Protein AF-A0A1I6M7F0-F1 (afdb_monomer_lite)

Sequence (136 aa):
MKPDFPHDPATLPETFGERASDRVAAIGGSWGFILAFTLVLFGWMLLNSDVLSHWGLEFDPYPYVFLNLMLSTLAAIQAPIIMMSQNRQAEKDRLAAQNDYDVNLRAEIEIKALHEKIDALAAAQAALIAQLERSR

pLDDT: mean 82.95, std 13.08, range [51.5, 97.69]

Foldseek 3Di:
DDDDDPDDPPVDPDDPLLVVLVVCVVLVPDPVNVVVVVVVVVVVQCCQDPVCVVVVNRPQDPVRPPVVVVVVVVVVVNVVSVVSNVVVVVVVVVVVVVVVVVVVVVVVVVVVVVVVVVVVVVVVVVVVVVVVVVVD

InterPro domains:
  IPR010406 Protein of unknown function DUF1003 [PF06210] (28-128)
  IPR010406 Protein of unknown function DUF1003 [PTHR41386] (12-123)

Organism: NCBI:txid1166337

Secondary structure (DSSP, 8-state):
----PPP-TT-----HHHHHHHHHHHHHT-HHH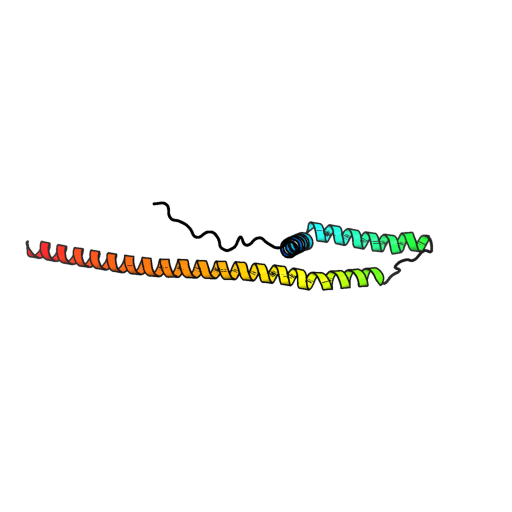HHHHHHHHHHHHHIIIIIHHHTT--SS-TTTHHHHHHHHHHHHHHHHHHHHHHHHHHHHHHHHHHHHHHHHHHHHHHHHHHHHHHHHHHHHHHHHHHHHHHT-

Radius of gyration: 33.12 Å; chains: 1; bounding box: 82×37×88 Å

Structure (mmCIF, N/CA/C/O backbone):
data_AF-A0A1I6M7F0-F1
#
_entry.id   AF-A0A1I6M7F0-F1
#
loop_
_atom_site.group_PDB
_atom_site.id
_atom_site.type_symbol
_atom_site.label_atom_id
_atom_site.label_alt_id
_atom_site.label_comp_id
_atom_site.label_asym_id
_atom_site.label_entity_id
_atom_site.label_seq_id
_atom_site.pdbx_PDB_ins_code
_atom_site.Cartn_x
_atom_site.Cartn_y
_atom_site.Cartn_z
_atom_site.occupancy
_atom_site.B_iso_or_equiv
_atom_site.auth_seq_id
_atom_site.auth_comp_id
_atom_site.auth_asym_id
_atom_site.auth_atom_id
_atom_site.pdbx_PDB_model_num
ATOM 1 N N . MET A 1 1 ? -31.848 14.217 15.388 1.00 51.50 1 MET A N 1
ATOM 2 C CA . MET A 1 1 ? -30.438 14.540 15.680 1.00 51.50 1 MET A CA 1
ATOM 3 C C . MET A 1 1 ? -29.602 13.522 14.925 1.00 51.50 1 MET A C 1
ATOM 5 O O . MET A 1 1 ? -29.718 12.341 15.218 1.00 51.50 1 MET A O 1
ATOM 9 N N . LYS A 1 2 ? -28.944 13.931 13.838 1.00 52.47 2 LYS A N 1
ATOM 10 C CA . LYS A 1 2 ? -28.154 13.025 12.993 1.00 52.47 2 LYS A CA 1
ATOM 11 C C . LYS A 1 2 ? -26.780 12.874 13.665 1.00 52.47 2 LYS A C 1
ATOM 13 O O . LYS A 1 2 ? -26.249 13.911 14.057 1.00 52.47 2 LYS A O 1
ATOM 18 N N . PRO A 1 3 ? -26.253 11.658 13.877 1.00 56.88 3 PRO A N 1
ATOM 19 C CA . PRO A 1 3 ? -24.921 11.495 14.446 1.00 56.88 3 PRO A CA 1
ATOM 20 C C . PRO A 1 3 ? -23.901 12.168 13.521 1.00 56.88 3 PRO A C 1
ATOM 22 O O . PRO A 1 3 ? -23.872 11.894 12.320 1.00 56.88 3 PRO A O 1
ATOM 25 N N . ASP A 1 4 ? -23.140 13.100 14.086 1.00 67.06 4 ASP A N 1
ATOM 26 C CA . ASP A 1 4 ? -22.011 13.759 13.440 1.00 67.06 4 ASP A CA 1
ATOM 27 C C . ASP A 1 4 ? -20.832 12.788 13.532 1.00 67.06 4 ASP A C 1
ATOM 29 O O . ASP A 1 4 ? -20.245 12.596 14.599 1.00 67.06 4 ASP A O 1
ATOM 33 N N . PHE A 1 5 ? -20.585 12.045 12.452 1.00 60.75 5 PHE A N 1
ATOM 34 C CA . PHE A 1 5 ? -19.405 11.193 12.374 1.00 60.75 5 PHE A CA 1
ATOM 35 C C . PHE A 1 5 ? -18.181 12.103 12.249 1.00 60.75 5 PHE A C 1
ATOM 37 O O . PHE A 1 5 ? -18.228 13.040 11.450 1.00 60.75 5 PHE A O 1
ATOM 44 N N . PRO A 1 6 ? -17.091 11.844 12.990 1.00 61.56 6 PRO A N 1
ATOM 45 C CA . PRO A 1 6 ? -15.854 12.593 12.831 1.00 61.56 6 PRO A CA 1
ATOM 46 C C . PRO A 1 6 ? -15.462 12.639 11.353 1.00 61.56 6 PRO A C 1
ATOM 48 O O . PRO A 1 6 ? -15.395 11.598 10.697 1.00 61.56 6 PRO A O 1
ATOM 51 N N . HIS A 1 7 ? -15.238 13.842 10.823 1.00 61.41 7 HIS A N 1
ATOM 52 C CA . HIS A 1 7 ? -14.611 14.007 9.519 1.00 61.41 7 HIS A CA 1
ATOM 53 C C . HIS A 1 7 ? -13.296 13.227 9.523 1.00 61.41 7 HIS A C 1
ATOM 55 O O . HIS A 1 7 ? -12.478 13.417 10.424 1.00 61.41 7 HIS A O 1
ATOM 61 N N . ASP A 1 8 ? -13.139 12.326 8.553 1.00 57.81 8 ASP A N 1
ATOM 62 C CA . ASP A 1 8 ? -11.944 11.508 8.375 1.00 57.81 8 ASP A CA 1
ATOM 63 C C . ASP A 1 8 ? -10.683 12.394 8.472 1.00 57.81 8 ASP A C 1
ATOM 65 O O . ASP A 1 8 ? -10.493 13.274 7.625 1.00 57.81 8 ASP A O 1
ATOM 69 N N . PRO A 1 9 ? -9.828 12.220 9.499 1.00 53.12 9 PRO A N 1
ATOM 70 C CA . PRO A 1 9 ? -8.629 13.035 9.669 1.00 53.12 9 PRO A CA 1
ATOM 71 C C . PRO A 1 9 ? -7.589 12.797 8.559 1.00 53.12 9 PRO A C 1
ATOM 73 O O . PRO A 1 9 ? -6.593 13.518 8.499 1.00 53.12 9 PRO A O 1
ATOM 76 N N . ALA A 1 10 ? -7.800 11.818 7.669 1.00 55.66 10 ALA A N 1
ATOM 77 C CA . ALA A 1 10 ? -6.846 11.431 6.637 1.00 55.66 10 ALA A CA 1
ATOM 78 C C . ALA A 1 10 ? -6.843 12.316 5.376 1.00 55.66 10 ALA A C 1
ATOM 80 O O . ALA A 1 10 ? -5.977 12.130 4.521 1.00 55.66 10 ALA A O 1
ATOM 81 N N . THR A 1 11 ? -7.747 13.291 5.221 1.00 56.28 11 THR A N 1
ATOM 82 C CA . THR A 1 11 ? -7.791 14.133 4.006 1.00 56.28 11 THR A CA 1
ATOM 83 C C . THR A 1 11 ? -6.959 15.410 4.120 1.00 56.28 11 THR A C 1
ATOM 85 O O . THR A 1 11 ? -7.393 16.483 3.689 1.00 56.28 11 THR A O 1
ATOM 88 N N . LEU A 1 12 ? -5.759 15.332 4.702 1.00 62.75 12 LEU A N 1
ATOM 89 C CA . LEU A 1 12 ? -4.788 16.407 4.516 1.00 62.75 12 LEU A CA 1
ATOM 90 C C . LEU A 1 12 ? -4.410 16.448 3.023 1.00 62.75 12 LEU A C 1
ATOM 92 O O . LEU A 1 12 ? -4.191 15.395 2.422 1.00 62.75 12 LEU A O 1
ATOM 96 N N . PRO A 1 13 ? -4.388 17.629 2.384 1.00 63.91 13 PRO A N 1
ATOM 97 C CA . PRO A 1 13 ? -4.086 17.732 0.964 1.00 63.91 13 PRO A CA 1
ATOM 98 C C . PRO A 1 13 ? -2.670 17.208 0.696 1.00 63.91 13 PRO A C 1
ATOM 100 O O . PRO A 1 13 ? -1.693 17.826 1.115 1.00 63.91 13 PRO A O 1
ATOM 103 N N . GLU A 1 14 ? -2.570 16.072 -0.001 1.00 67.38 14 GLU A N 1
ATOM 104 C CA . GLU A 1 14 ? -1.283 15.474 -0.360 1.00 67.38 14 GLU A CA 1
ATOM 105 C C . GLU A 1 14 ? -0.457 16.460 -1.196 1.00 67.38 14 GLU A C 1
ATOM 107 O O . GLU A 1 14 ? -0.923 17.032 -2.193 1.00 67.38 14 GLU A O 1
ATOM 112 N N . THR A 1 15 ? 0.796 16.654 -0.796 1.00 76.62 15 THR A N 1
ATOM 113 C CA . THR A 1 15 ? 1.732 17.515 -1.513 1.00 76.62 15 THR A CA 1
ATOM 114 C C . THR A 1 15 ? 2.049 16.935 -2.895 1.00 76.62 15 THR A C 1
ATOM 116 O O . THR A 1 15 ? 1.910 15.739 -3.166 1.00 76.62 15 THR A O 1
ATOM 119 N N . PHE A 1 16 ? 2.493 17.788 -3.824 1.00 74.12 16 PHE A N 1
ATOM 120 C CA . PHE A 1 16 ? 2.801 17.363 -5.196 1.00 74.12 16 PHE A CA 1
ATOM 121 C C . PHE A 1 16 ? 3.847 16.233 -5.247 1.00 74.12 16 PHE A C 1
ATOM 123 O O . PHE A 1 16 ? 3.737 15.335 -6.082 1.00 74.12 16 PHE A O 1
ATOM 130 N N . GLY A 1 17 ? 4.822 16.252 -4.330 1.00 69.44 17 GLY A N 1
ATOM 131 C CA . GLY A 1 17 ? 5.848 15.215 -4.209 1.00 69.44 17 GLY A CA 1
ATOM 132 C C . GLY A 1 17 ? 5.291 13.867 -3.751 1.00 69.44 17 GLY A C 1
ATOM 133 O O . GLY A 1 17 ? 5.650 12.837 -4.318 1.00 69.44 17 GLY A O 1
ATOM 134 N N . GLU A 1 18 ? 4.358 13.866 -2.798 1.00 68.38 18 GLU A N 1
ATOM 135 C CA . GLU A 1 18 ? 3.708 12.644 -2.306 1.00 68.38 18 GLU A CA 1
ATOM 136 C C . GLU A 1 18 ? 2.873 11.983 -3.405 1.00 68.38 18 GLU A C 1
ATOM 138 O O . GLU A 1 18 ? 3.035 10.794 -3.676 1.00 68.38 18 GLU A O 1
ATOM 14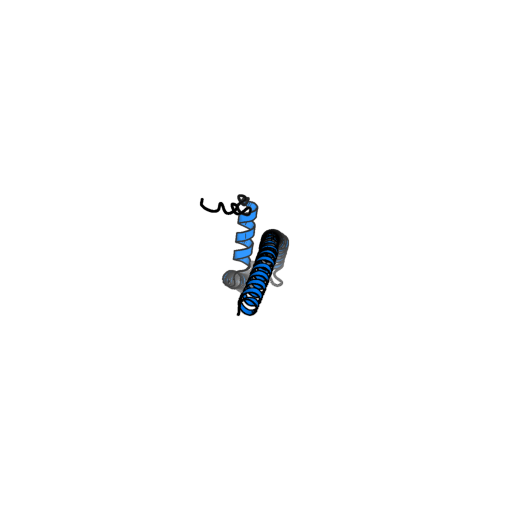3 N N . ARG A 1 19 ? 2.083 12.775 -4.142 1.00 73.88 19 ARG A N 1
ATOM 144 C CA . ARG A 1 19 ? 1.276 12.280 -5.271 1.00 73.88 19 ARG A CA 1
ATOM 145 C C . ARG A 1 19 ? 2.126 11.730 -6.417 1.00 73.88 19 ARG A C 1
ATOM 147 O O . ARG A 1 19 ? 1.704 10.804 -7.113 1.00 73.88 19 ARG A O 1
ATOM 154 N N . ALA A 1 20 ? 3.291 12.330 -6.664 1.00 71.44 20 ALA A N 1
ATOM 155 C CA . ALA A 1 20 ? 4.223 11.860 -7.683 1.00 71.44 20 ALA A CA 1
ATOM 156 C C . ALA A 1 20 ? 4.883 10.537 -7.269 1.00 71.44 20 ALA A C 1
ATOM 158 O O . ALA A 1 20 ? 4.896 9.601 -8.067 1.00 71.44 20 ALA A O 1
ATOM 159 N N . SER A 1 21 ? 5.358 10.440 -6.023 1.00 71.31 21 SER A N 1
ATOM 160 C CA . SER A 1 21 ? 5.947 9.221 -5.452 1.00 71.31 21 SER A CA 1
ATOM 161 C C . SER A 1 21 ? 4.993 8.029 -5.558 1.00 71.31 21 SER A C 1
ATOM 163 O O . SER A 1 21 ? 5.373 6.961 -6.033 1.00 71.31 21 SER A O 1
ATOM 165 N N . ASP A 1 22 ? 3.716 8.244 -5.246 1.00 68.56 22 ASP A N 1
ATOM 166 C CA . ASP A 1 22 ? 2.706 7.179 -5.225 1.00 68.56 22 ASP A CA 1
ATOM 167 C C . ASP A 1 22 ? 2.380 6.643 -6.600 1.00 68.56 22 ASP A C 1
ATOM 169 O O . ASP A 1 22 ? 2.240 5.436 -6.796 1.00 68.56 22 ASP A O 1
ATOM 173 N N . ARG A 1 23 ? 2.302 7.542 -7.582 1.00 71.88 23 ARG A N 1
ATOM 174 C CA . ARG A 1 23 ? 2.133 7.147 -8.978 1.00 71.88 23 ARG A CA 1
ATOM 175 C C . ARG A 1 23 ? 3.351 6.396 -9.482 1.00 71.88 23 ARG A C 1
ATOM 177 O O . ARG A 1 23 ? 3.183 5.398 -10.171 1.00 71.88 23 ARG A O 1
ATOM 184 N N . VAL A 1 24 ? 4.558 6.844 -9.142 1.00 69.19 24 VAL A N 1
ATOM 185 C CA . VAL A 1 24 ? 5.794 6.160 -9.541 1.00 69.19 24 VAL A CA 1
ATOM 186 C C . VAL A 1 24 ? 5.871 4.768 -8.907 1.00 69.19 24 VAL A C 1
ATOM 188 O O . VAL A 1 24 ? 6.165 3.810 -9.617 1.00 69.19 24 VAL A O 1
ATOM 191 N N . ALA A 1 25 ? 5.528 4.624 -7.626 1.00 71.50 25 ALA A N 1
ATOM 192 C CA . ALA A 1 25 ? 5.474 3.331 -6.945 1.00 71.50 25 ALA A CA 1
ATOM 193 C C . ALA A 1 25 ? 4.407 2.399 -7.550 1.00 71.50 25 ALA A C 1
ATOM 195 O O . ALA A 1 25 ? 4.683 1.229 -7.816 1.00 71.50 25 ALA A O 1
ATOM 196 N N . ALA A 1 26 ? 3.211 2.920 -7.840 1.00 70.75 26 ALA A N 1
ATOM 197 C CA . ALA A 1 26 ? 2.126 2.151 -8.447 1.00 70.75 26 ALA A CA 1
ATOM 198 C C . ALA A 1 26 ? 2.434 1.712 -9.891 1.00 70.75 26 ALA A C 1
ATOM 200 O O . ALA A 1 26 ? 2.096 0.597 -10.286 1.00 70.75 26 ALA A O 1
ATOM 201 N N . ILE A 1 27 ? 3.087 2.569 -10.682 1.00 69.19 27 ILE A N 1
ATOM 202 C CA . ILE A 1 27 ? 3.484 2.255 -12.062 1.00 69.19 27 ILE A CA 1
ATOM 203 C C . ILE A 1 27 ? 4.658 1.271 -12.067 1.00 69.19 27 ILE A C 1
ATOM 205 O O . ILE A 1 27 ? 4.613 0.283 -12.798 1.00 69.19 27 ILE A O 1
ATOM 209 N N . GLY A 1 28 ? 5.669 1.493 -11.221 1.00 69.44 28 GLY A N 1
ATOM 210 C CA . GLY A 1 28 ? 6.844 0.625 -11.110 1.00 69.44 28 GLY A CA 1
ATOM 211 C C . GLY A 1 28 ? 6.526 -0.790 -10.614 1.00 69.44 28 GLY A C 1
ATOM 212 O O . GLY A 1 28 ? 7.213 -1.733 -10.995 1.00 69.44 28 GLY A O 1
ATOM 213 N N . GLY A 1 29 ? 5.463 -0.957 -9.819 1.00 68.94 29 GLY A N 1
ATOM 214 C CA . GLY A 1 29 ? 5.002 -2.259 -9.321 1.00 68.94 29 GLY A CA 1
ATOM 215 C C . GLY A 1 29 ? 4.068 -3.034 -10.260 1.00 68.94 29 GLY A C 1
ATOM 216 O O . GLY A 1 29 ? 3.653 -4.143 -9.925 1.00 68.94 29 GLY A O 1
ATOM 217 N N . SER A 1 30 ? 3.698 -2.480 -11.418 1.00 83.38 30 SER A N 1
ATOM 218 C CA . SER A 1 30 ? 2.769 -3.137 -12.343 1.00 83.38 30 SER A CA 1
ATOM 219 C C . SER A 1 30 ? 3.459 -4.207 -13.193 1.00 83.38 30 SER A C 1
ATOM 221 O O . SER A 1 30 ? 4.492 -3.960 -13.815 1.00 83.38 30 SER A O 1
ATOM 223 N N . TRP A 1 31 ? 2.821 -5.372 -13.328 1.00 79.88 31 TRP A N 1
ATOM 224 C CA . TRP A 1 31 ? 3.264 -6.446 -14.228 1.00 79.88 31 TRP A CA 1
ATOM 225 C C . TRP A 1 31 ? 3.441 -5.987 -15.683 1.00 79.88 31 TRP A C 1
ATOM 227 O O . TRP A 1 31 ? 4.355 -6.445 -16.369 1.00 79.88 31 TRP A O 1
ATOM 237 N N . GLY A 1 32 ? 2.610 -5.050 -16.153 1.00 85.56 32 GLY A N 1
ATOM 238 C CA . GLY A 1 32 ? 2.726 -4.495 -17.505 1.00 85.56 32 GLY A CA 1
ATOM 239 C C . GLY A 1 32 ? 3.968 -3.619 -17.691 1.00 85.56 32 GLY A C 1
ATOM 240 O O . GLY A 1 32 ? 4.604 -3.674 -18.742 1.00 85.56 32 GLY A O 1
ATOM 241 N N . PHE A 1 33 ? 4.352 -2.858 -16.660 1.00 85.06 33 PHE A N 1
ATOM 242 C CA . PHE A 1 33 ? 5.571 -2.048 -16.681 1.00 85.06 33 PHE A CA 1
ATOM 243 C C . PHE A 1 33 ? 6.817 -2.934 -16.707 1.00 85.06 33 PHE A C 1
ATOM 245 O O . PHE A 1 33 ? 7.703 -2.690 -17.519 1.00 85.06 33 PHE A O 1
ATOM 252 N N . ILE A 1 34 ? 6.848 -3.996 -15.893 1.00 86.31 34 ILE A N 1
ATOM 253 C CA . ILE A 1 34 ? 7.963 -4.955 -15.857 1.00 86.31 34 ILE A CA 1
ATOM 254 C C . ILE A 1 34 ? 8.185 -5.566 -17.245 1.00 86.31 34 ILE A C 1
ATOM 256 O O . ILE A 1 34 ? 9.299 -5.521 -17.760 1.00 86.31 34 ILE A O 1
ATOM 260 N N . LEU A 1 35 ? 7.126 -6.068 -17.892 1.00 87.75 35 LEU A N 1
ATOM 261 C CA . LEU A 1 35 ? 7.227 -6.664 -19.228 1.00 87.75 35 LEU A CA 1
ATOM 262 C C . LEU A 1 35 ? 7.697 -5.656 -20.286 1.00 87.75 35 LEU A C 1
ATOM 264 O O . LEU A 1 35 ? 8.606 -5.960 -21.058 1.00 87.75 35 LEU A O 1
ATOM 268 N N . ALA A 1 36 ? 7.118 -4.452 -20.314 1.00 89.44 36 ALA A N 1
ATOM 269 C CA . ALA A 1 36 ? 7.524 -3.408 -21.255 1.00 89.44 36 ALA A CA 1
ATOM 270 C C . ALA A 1 36 ? 8.984 -2.974 -21.037 1.00 89.44 36 ALA A C 1
ATOM 272 O O . ALA A 1 36 ? 9.739 -2.839 -21.998 1.00 89.44 36 ALA A O 1
ATOM 273 N N . PHE A 1 37 ? 9.400 -2.810 -19.780 1.00 88.31 37 PHE A N 1
ATOM 274 C CA . PHE A 1 37 ? 10.766 -2.455 -19.408 1.00 88.31 37 PHE A CA 1
ATOM 275 C C . PHE A 1 37 ? 11.765 -3.530 -19.847 1.00 88.31 37 PHE A C 1
ATOM 277 O O . PHE A 1 37 ? 12.767 -3.217 -20.488 1.00 88.31 37 PHE A O 1
ATOM 284 N N . THR A 1 38 ? 11.460 -4.807 -19.597 1.00 89.44 38 THR A N 1
ATOM 285 C CA . THR A 1 38 ? 12.272 -5.935 -20.069 1.00 89.44 38 THR A CA 1
ATOM 286 C C . THR A 1 38 ? 12.388 -5.952 -21.595 1.00 89.44 38 THR A C 1
ATOM 288 O O . THR A 1 38 ? 13.493 -6.106 -22.108 1.00 89.44 38 THR A O 1
ATOM 291 N N . LEU A 1 39 ? 11.293 -5.734 -22.333 1.00 93.31 39 LEU A N 1
ATOM 292 C CA . LEU A 1 39 ? 11.328 -5.678 -23.801 1.00 93.31 39 LEU A CA 1
ATOM 293 C C . LEU A 1 39 ? 12.218 -4.546 -24.326 1.00 93.31 39 LEU A C 1
ATOM 295 O O . LEU A 1 39 ? 12.974 -4.759 -25.271 1.00 93.31 39 LEU A O 1
ATOM 299 N N . VAL A 1 40 ? 12.167 -3.364 -23.705 1.00 90.44 40 VAL A N 1
ATOM 300 C CA . VAL A 1 40 ? 13.033 -2.232 -24.072 1.00 90.44 40 VAL A CA 1
ATOM 301 C C . VAL A 1 40 ? 14.506 -2.558 -23.814 1.00 90.44 40 VAL A C 1
ATOM 303 O O . VAL A 1 40 ? 15.337 -2.278 -24.676 1.00 90.44 40 VAL A O 1
ATOM 306 N N . LEU A 1 41 ? 14.837 -3.192 -22.683 1.00 89.69 41 LEU A N 1
ATOM 307 C CA . LEU A 1 41 ? 16.212 -3.615 -22.386 1.00 89.69 41 LEU A CA 1
ATOM 308 C C . LEU A 1 41 ? 16.729 -4.637 -23.404 1.00 89.69 41 LEU A C 1
ATOM 310 O O . LEU A 1 41 ? 17.821 -4.462 -23.942 1.00 89.69 41 LEU A O 1
ATOM 314 N N . PHE A 1 42 ? 15.938 -5.664 -23.725 1.00 89.00 42 PHE A N 1
ATOM 315 C CA . PHE A 1 42 ? 16.303 -6.633 -24.762 1.00 89.00 42 PHE A CA 1
ATOM 316 C C . PHE A 1 42 ? 16.449 -5.971 -26.135 1.00 89.00 42 PHE A C 1
ATOM 318 O O . PHE A 1 42 ? 17.408 -6.257 -26.849 1.00 89.00 42 PHE A O 1
ATOM 325 N N . GLY A 1 43 ? 15.550 -5.049 -26.490 1.00 89.44 43 GLY A N 1
ATOM 326 C CA . GLY A 1 43 ? 15.653 -4.262 -27.717 1.00 89.44 43 GLY A CA 1
ATOM 327 C C . GLY A 1 43 ? 16.943 -3.439 -27.780 1.00 89.44 43 GLY A C 1
ATOM 328 O O . GLY A 1 43 ? 17.611 -3.434 -28.810 1.00 89.44 43 GLY A O 1
ATOM 329 N N . TRP A 1 44 ? 17.339 -2.805 -26.672 1.00 85.44 44 TRP A N 1
ATOM 330 C CA . TRP A 1 44 ? 18.591 -2.048 -26.569 1.00 8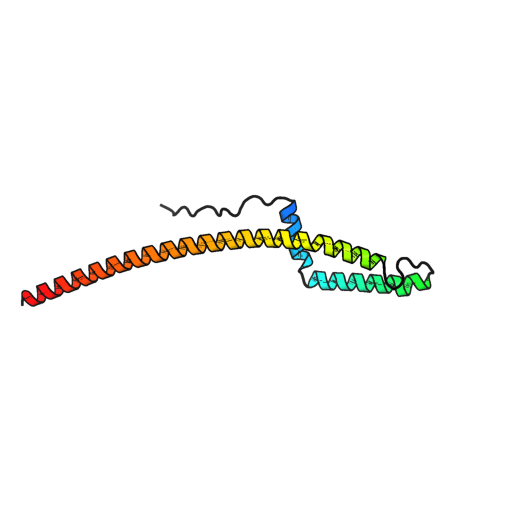5.44 44 TRP A CA 1
ATOM 331 C C . TRP A 1 44 ? 19.828 -2.934 -26.736 1.00 85.44 44 TRP A C 1
ATOM 333 O O . TRP A 1 44 ? 20.747 -2.571 -27.473 1.00 85.44 44 TRP A O 1
ATOM 343 N N . MET A 1 45 ? 19.842 -4.100 -26.080 1.00 83.94 45 MET A N 1
ATOM 344 C CA . MET A 1 45 ? 20.932 -5.076 -26.186 1.00 83.94 45 MET A CA 1
ATOM 345 C C . MET A 1 45 ? 21.078 -5.605 -27.619 1.00 83.94 45 MET A C 1
ATOM 347 O O . MET A 1 45 ? 22.195 -5.671 -28.131 1.00 83.94 45 MET A O 1
ATOM 351 N N . LEU A 1 46 ? 19.961 -5.937 -28.283 1.00 83.94 46 LEU A N 1
ATOM 352 C CA . LEU A 1 46 ? 19.947 -6.405 -29.673 1.00 83.94 46 LEU A CA 1
ATOM 353 C C . LEU A 1 46 ? 20.406 -5.312 -30.645 1.00 83.94 46 LEU A C 1
ATOM 355 O O . LEU A 1 46 ? 21.230 -5.581 -31.512 1.00 83.94 46 LEU A O 1
ATOM 359 N N . LEU A 1 47 ? 19.935 -4.073 -30.478 1.00 82.50 47 LEU A N 1
ATOM 360 C CA . LEU A 1 47 ? 20.329 -2.952 -31.335 1.00 82.50 47 LEU A CA 1
ATOM 361 C C . LEU A 1 47 ? 21.828 -2.641 -31.204 1.00 82.50 47 LEU A C 1
ATOM 363 O O . LEU A 1 47 ? 22.506 -2.464 -32.215 1.00 82.50 47 LEU A O 1
ATOM 367 N N . ASN A 1 48 ? 22.365 -2.617 -29.980 1.00 79.88 48 ASN A N 1
ATOM 368 C CA . ASN A 1 48 ? 23.793 -2.364 -29.765 1.00 79.88 48 ASN A CA 1
ATOM 369 C C . ASN A 1 48 ? 24.678 -3.532 -30.231 1.00 79.88 48 ASN A C 1
ATOM 371 O O . ASN A 1 48 ? 25.756 -3.282 -30.762 1.00 79.88 48 ASN A O 1
ATOM 375 N N . SER A 1 49 ? 24.224 -4.783 -30.087 1.00 74.88 49 SER A N 1
ATOM 376 C CA . SER A 1 49 ? 25.007 -5.959 -30.501 1.00 74.88 49 SER A CA 1
ATOM 377 C C . SER A 1 49 ? 24.969 -6.237 -32.000 1.00 74.88 49 SER A C 1
ATOM 379 O O . SER A 1 49 ? 25.998 -6.561 -32.578 1.00 74.88 49 SER A O 1
ATOM 381 N N . ASP A 1 50 ? 23.798 -6.149 -32.632 1.00 67.94 50 ASP A N 1
ATOM 382 C CA . ASP A 1 50 ? 23.589 -6.644 -33.999 1.00 67.94 50 ASP A CA 1
ATOM 383 C C . ASP A 1 50 ? 23.698 -5.518 -35.039 1.00 67.94 50 ASP A C 1
ATOM 385 O O . ASP A 1 50 ? 24.365 -5.658 -36.063 1.00 67.94 50 ASP A O 1
ATOM 389 N N . VAL A 1 51 ? 23.102 -4.355 -34.750 1.00 64.06 51 VAL A N 1
ATOM 390 C CA . VAL A 1 51 ? 23.001 -3.239 -35.706 1.00 64.06 51 VAL A CA 1
ATOM 391 C C . VAL A 1 51 ? 24.242 -2.347 -35.665 1.00 64.06 51 VAL A C 1
ATOM 393 O O . VAL A 1 51 ? 24.806 -2.022 -36.708 1.00 64.06 51 VAL A O 1
ATOM 396 N N . LEU A 1 52 ? 24.693 -1.960 -34.470 1.00 61.72 52 LEU A N 1
ATOM 397 C CA . LEU A 1 52 ? 25.823 -1.036 -34.310 1.00 61.72 52 LEU A CA 1
ATOM 398 C C . LEU A 1 52 ? 27.186 -1.699 -34.556 1.00 61.72 52 LEU A C 1
ATOM 400 O O . LEU A 1 52 ? 28.065 -1.060 -35.139 1.00 61.72 52 LEU A O 1
ATOM 404 N N . SER A 1 53 ? 27.334 -2.985 -34.216 1.00 61.28 53 SER A N 1
ATOM 405 C CA . SER A 1 53 ? 28.533 -3.768 -34.553 1.00 61.28 53 SER A CA 1
ATOM 406 C C . SER A 1 53 ? 28.707 -3.913 -36.073 1.00 61.28 53 SER A C 1
ATOM 408 O O . SER A 1 53 ? 29.806 -3.725 -36.592 1.00 61.28 53 SER A O 1
ATOM 410 N N . HIS A 1 54 ? 27.613 -4.115 -36.823 1.00 61.28 54 HIS A N 1
ATOM 411 C CA . HIS A 1 54 ? 27.653 -4.167 -38.292 1.00 61.28 54 HIS A CA 1
ATOM 412 C C . HIS A 1 54 ? 28.045 -2.833 -38.953 1.00 61.28 54 HIS A C 1
ATOM 414 O O . HIS A 1 54 ? 28.564 -2.834 -40.068 1.00 61.28 54 HIS A O 1
ATOM 420 N N . TRP A 1 55 ? 27.784 -1.700 -38.293 1.00 63.47 55 TRP A N 1
ATOM 421 C CA . TRP A 1 55 ? 28.035 -0.350 -38.819 1.00 63.47 55 TRP A CA 1
ATOM 422 C C . TRP A 1 55 ? 29.308 0.297 -38.242 1.00 63.47 55 TRP A C 1
ATOM 424 O O . TRP A 1 55 ? 29.610 1.445 -38.567 1.00 63.47 55 TRP A O 1
ATOM 434 N N . GLY A 1 56 ? 30.068 -0.426 -37.407 1.00 61.62 56 GLY A N 1
ATOM 435 C CA . GLY A 1 56 ? 31.338 0.032 -36.825 1.00 61.62 56 GLY A CA 1
ATOM 436 C C . GLY A 1 56 ? 31.210 1.167 -35.800 1.00 61.62 56 GLY A C 1
ATOM 437 O O . GLY A 1 56 ? 32.199 1.828 -35.492 1.00 61.62 56 GLY A O 1
ATOM 438 N N . LEU A 1 57 ? 30.003 1.418 -35.287 1.00 60.28 57 LEU A N 1
ATOM 439 C CA . LEU A 1 57 ? 29.698 2.476 -34.321 1.00 60.28 57 LEU A CA 1
ATOM 440 C C . LEU A 1 57 ? 29.252 1.835 -33.004 1.00 60.28 57 LEU A C 1
ATOM 442 O O . LEU A 1 57 ? 28.073 1.803 -32.697 1.00 60.28 57 LEU A O 1
ATOM 446 N N . GLU A 1 58 ? 30.171 1.289 -32.213 1.00 65.06 58 GLU A N 1
ATOM 447 C CA . GLU A 1 58 ? 29.827 0.634 -30.942 1.00 65.06 58 GLU A CA 1
ATOM 448 C C . GLU A 1 58 ? 29.622 1.671 -29.823 1.00 65.06 58 GLU A C 1
ATOM 450 O O . GLU A 1 58 ? 30.579 2.181 -29.246 1.00 65.06 58 GLU A O 1
ATOM 455 N N . PHE A 1 59 ? 28.363 2.012 -29.526 1.00 69.88 59 PHE A N 1
ATOM 456 C CA . PHE A 1 59 ? 28.012 2.977 -28.474 1.00 69.88 59 PHE A CA 1
ATOM 457 C C . PHE A 1 59 ? 28.045 2.355 -27.064 1.00 69.88 59 PHE A C 1
ATOM 459 O O . PHE A 1 59 ? 28.535 2.993 -26.134 1.00 69.88 59 PHE A O 1
ATOM 466 N N . ASP A 1 60 ? 27.561 1.115 -26.904 1.00 79.06 60 ASP A N 1
ATOM 467 C CA . ASP A 1 60 ? 27.592 0.356 -25.639 1.00 79.06 60 ASP A CA 1
ATOM 468 C C . ASP A 1 60 ? 27.827 -1.151 -25.902 1.00 79.06 60 ASP A C 1
ATOM 470 O O . ASP A 1 60 ? 26.881 -1.943 -25.867 1.00 79.06 60 ASP A O 1
ATOM 474 N N . PRO A 1 61 ? 29.063 -1.572 -26.241 1.00 76.06 61 PRO A N 1
ATOM 475 C CA . PRO A 1 61 ? 29.379 -2.976 -26.500 1.00 76.06 61 PRO A CA 1
ATOM 476 C C . PRO A 1 61 ? 29.293 -3.830 -25.227 1.00 76.06 61 PRO A C 1
ATOM 478 O O . PRO A 1 61 ? 29.437 -3.340 -24.102 1.00 76.06 61 PRO A O 1
ATOM 481 N N . TYR A 1 62 ? 29.086 -5.140 -25.399 1.00 75.81 62 TYR A N 1
ATOM 482 C CA . TYR A 1 62 ? 29.093 -6.101 -24.291 1.00 75.81 62 TYR A CA 1
ATOM 483 C C . TYR A 1 62 ? 30.398 -5.949 -23.485 1.00 75.81 62 TYR A C 1
ATOM 485 O O . TYR A 1 62 ? 31.475 -6.054 -24.078 1.00 75.81 62 TYR A O 1
ATOM 493 N N . PRO A 1 63 ? 30.350 -5.683 -22.161 1.00 78.56 63 PRO A N 1
ATOM 494 C CA . PRO A 1 63 ? 29.302 -6.041 -21.190 1.00 78.56 63 PRO A CA 1
ATOM 495 C C . PRO A 1 63 ? 28.251 -4.955 -20.825 1.00 78.56 63 PRO A C 1
ATOM 497 O O . PRO A 1 63 ? 27.660 -5.042 -19.750 1.00 78.56 63 PRO A O 1
ATOM 500 N N . TYR A 1 64 ? 27.982 -3.963 -21.685 1.00 85.62 64 TYR A N 1
ATOM 501 C CA . TYR A 1 64 ? 26.953 -2.910 -21.516 1.00 85.62 64 TYR A CA 1
ATOM 502 C C . TYR A 1 64 ? 27.130 -2.013 -20.276 1.00 85.62 64 TYR A C 1
ATOM 504 O O . TYR A 1 64 ? 26.291 -1.963 -19.366 1.00 85.62 64 TYR A O 1
ATOM 512 N N . VAL A 1 65 ? 28.257 -1.303 -20.206 1.00 85.88 65 VAL A N 1
ATOM 513 C CA . VAL A 1 65 ? 28.617 -0.468 -19.046 1.00 85.88 65 VAL A CA 1
ATOM 514 C C . VAL A 1 65 ? 27.626 0.682 -18.850 1.00 85.88 65 VAL A C 1
ATOM 516 O O . VAL A 1 65 ? 27.276 1.002 -17.710 1.00 85.88 65 VAL A O 1
ATOM 519 N N . PHE A 1 66 ? 27.142 1.287 -19.937 1.00 86.19 66 PHE A N 1
ATOM 520 C CA . PHE A 1 66 ? 26.217 2.415 -19.850 1.00 86.19 66 PHE A CA 1
ATOM 521 C C . PHE A 1 66 ? 24.844 1.979 -19.334 1.00 86.19 66 PHE A C 1
ATOM 523 O O . PHE A 1 66 ? 24.310 2.583 -18.399 1.00 86.19 66 PHE A O 1
ATOM 530 N N . LEU A 1 67 ? 24.303 0.884 -19.879 1.00 88.12 67 LEU A N 1
ATOM 531 C CA . LEU A 1 67 ? 23.048 0.301 -19.407 1.00 88.12 67 LEU A CA 1
ATOM 532 C C . LEU A 1 67 ? 23.126 -0.049 -17.915 1.00 88.12 67 LEU A C 1
ATOM 534 O O . LEU A 1 67 ? 22.217 0.281 -17.152 1.00 88.12 67 LEU A O 1
ATOM 538 N N . ASN A 1 68 ? 24.229 -0.656 -17.475 1.00 90.00 68 ASN A N 1
ATOM 539 C CA . ASN A 1 68 ? 24.422 -1.013 -16.072 1.00 90.00 68 ASN A CA 1
ATOM 540 C C . ASN A 1 68 ? 24.448 0.223 -15.149 1.00 90.00 68 ASN A C 1
ATOM 542 O O . ASN A 1 68 ? 23.813 0.235 -14.089 1.00 90.00 68 ASN A O 1
ATOM 546 N N . LEU A 1 69 ? 25.110 1.305 -15.572 1.00 90.81 69 LEU A N 1
ATOM 547 C CA . LEU A 1 69 ? 25.125 2.568 -14.831 1.00 90.81 69 LEU A CA 1
ATOM 548 C C . LEU A 1 69 ? 23.716 3.176 -14.707 1.00 90.81 69 LEU A C 1
ATOM 550 O O . LEU A 1 69 ? 23.320 3.624 -13.624 1.00 90.81 69 LEU A O 1
ATOM 554 N N . MET A 1 70 ? 22.942 3.163 -15.797 1.00 90.12 70 MET A N 1
ATOM 555 C CA . MET A 1 70 ? 21.565 3.661 -15.791 1.00 90.12 70 MET A CA 1
ATOM 556 C C . MET A 1 70 ? 20.669 2.844 -14.857 1.00 90.12 70 MET A C 1
ATOM 558 O O . MET A 1 70 ? 19.958 3.427 -14.038 1.00 90.12 70 MET A O 1
ATOM 562 N N . LEU A 1 71 ? 20.729 1.510 -14.934 1.00 91.38 71 LEU A N 1
ATOM 563 C CA . LEU A 1 71 ? 19.960 0.623 -14.055 1.00 91.38 71 LEU A CA 1
ATOM 564 C C . LEU A 1 71 ? 20.325 0.818 -12.581 1.00 91.38 71 LEU A C 1
ATOM 566 O O . LEU A 1 71 ? 19.435 0.896 -11.735 1.00 91.38 71 LEU A O 1
ATOM 570 N N . SER A 1 72 ? 21.616 0.956 -12.276 1.00 93.75 72 SER A N 1
ATOM 571 C CA . SER A 1 72 ? 22.088 1.200 -10.909 1.00 93.75 72 SER A CA 1
ATOM 572 C C . SER A 1 72 ? 21.550 2.520 -10.349 1.00 93.75 72 SER A C 1
ATOM 574 O O . SER A 1 72 ? 21.067 2.569 -9.218 1.00 93.75 72 SER A O 1
ATOM 576 N N . THR A 1 73 ? 21.560 3.583 -11.158 1.00 92.62 73 THR A N 1
ATOM 577 C CA . THR A 1 73 ? 21.017 4.896 -10.768 1.00 92.62 73 THR A CA 1
ATOM 578 C C . THR A 1 73 ? 19.498 4.844 -10.579 1.00 92.62 73 THR A C 1
ATOM 580 O O . THR A 1 73 ? 18.972 5.392 -9.609 1.00 92.62 73 THR A O 1
ATOM 583 N N . LEU A 1 74 ? 18.789 4.140 -11.468 1.00 90.44 74 LEU A N 1
ATOM 584 C CA . LEU A 1 74 ? 17.345 3.922 -11.373 1.00 90.44 74 LEU A CA 1
ATOM 585 C C . LEU A 1 74 ? 16.983 3.203 -10.064 1.00 90.44 74 LEU A C 1
ATOM 587 O O . LEU A 1 74 ? 16.101 3.655 -9.336 1.00 90.44 74 LEU A O 1
ATOM 591 N N . ALA A 1 75 ? 17.695 2.124 -9.733 1.00 89.38 75 ALA A N 1
ATOM 592 C CA . ALA A 1 75 ? 17.488 1.364 -8.502 1.00 89.38 75 ALA A CA 1
ATOM 593 C C . ALA A 1 75 ? 17.785 2.197 -7.241 1.00 89.38 75 ALA A C 1
ATOM 595 O O . ALA A 1 75 ? 17.015 2.156 -6.279 1.00 89.38 75 ALA A O 1
ATOM 596 N N . ALA A 1 76 ? 18.855 3.001 -7.259 1.00 93.25 76 ALA A N 1
ATOM 597 C CA . ALA A 1 76 ? 19.225 3.867 -6.139 1.00 93.25 76 ALA A CA 1
ATOM 598 C C . ALA A 1 76 ? 18.136 4.900 -5.802 1.00 93.25 76 ALA A C 1
ATOM 600 O O . ALA A 1 76 ? 17.897 5.177 -4.628 1.00 93.25 76 ALA A O 1
ATOM 601 N N . ILE A 1 77 ? 17.447 5.440 -6.813 1.00 88.25 77 ILE A N 1
ATOM 602 C CA . ILE A 1 77 ? 16.331 6.382 -6.625 1.00 88.25 77 ILE A CA 1
ATOM 603 C C . ILE A 1 77 ? 15.033 5.653 -6.238 1.00 88.25 77 ILE A C 1
ATOM 605 O O . ILE A 1 77 ? 14.216 6.204 -5.502 1.00 88.25 77 ILE A O 1
ATOM 609 N N . GLN A 1 78 ? 14.832 4.409 -6.681 1.00 87.38 78 GLN A N 1
ATOM 610 C CA . GLN A 1 78 ? 13.630 3.639 -6.337 1.00 87.38 78 GLN A CA 1
ATOM 611 C C . GLN A 1 78 ? 13.528 3.322 -4.843 1.00 87.38 78 GLN A C 1
ATOM 613 O O . GLN A 1 78 ? 12.449 3.467 -4.272 1.00 87.38 78 GLN A O 1
ATOM 618 N N . ALA A 1 79 ? 14.627 2.928 -4.194 1.00 89.06 79 ALA A N 1
ATOM 619 C CA . ALA A 1 79 ? 14.624 2.555 -2.777 1.00 89.06 79 ALA A CA 1
ATOM 620 C C . ALA A 1 79 ? 14.008 3.624 -1.837 1.00 89.06 79 ALA A C 1
ATOM 622 O O . ALA A 1 79 ? 13.104 3.280 -1.072 1.00 89.06 79 ALA A O 1
ATOM 623 N N . PRO A 1 80 ? 14.406 4.914 -1.884 1.00 88.94 80 PRO A N 1
ATOM 624 C CA . PRO A 1 80 ? 13.800 5.949 -1.048 1.00 88.94 80 PRO A CA 1
ATOM 625 C C . PRO A 1 80 ? 12.356 6.281 -1.443 1.00 88.94 80 PRO A C 1
ATOM 627 O O . PRO A 1 80 ? 11.551 6.534 -0.555 1.00 88.94 80 PRO A O 1
ATOM 630 N N . ILE A 1 81 ? 11.994 6.239 -2.731 1.00 84.00 81 ILE A N 1
ATOM 631 C CA . ILE A 1 81 ? 10.604 6.456 -3.182 1.00 84.00 81 ILE A CA 1
ATOM 632 C C . ILE A 1 81 ? 9.686 5.379 -2.594 1.00 84.00 81 ILE A C 1
ATOM 634 O O . ILE A 1 81 ? 8.647 5.689 -2.008 1.00 84.00 81 ILE A O 1
ATOM 638 N N . ILE A 1 82 ? 10.105 4.114 -2.690 1.00 86.06 82 ILE A N 1
ATOM 639 C CA . ILE A 1 82 ? 9.391 2.978 -2.103 1.00 86.06 82 ILE A CA 1
ATOM 640 C C . ILE A 1 82 ? 9.289 3.157 -0.586 1.00 86.06 82 ILE A C 1
ATOM 642 O O . ILE A 1 82 ? 8.202 3.011 -0.035 1.00 86.06 82 ILE A O 1
ATOM 646 N N . MET A 1 83 ? 10.379 3.543 0.084 1.00 88.00 83 MET A N 1
ATOM 647 C CA . MET A 1 83 ? 10.396 3.767 1.532 1.00 88.00 83 MET A CA 1
ATOM 648 C C . MET A 1 83 ? 9.465 4.908 1.963 1.00 88.00 83 MET A C 1
ATOM 650 O O . MET A 1 83 ? 8.748 4.768 2.948 1.00 88.00 83 MET A O 1
ATOM 654 N N . MET A 1 84 ? 9.419 6.017 1.217 1.00 84.31 84 MET A N 1
ATOM 655 C CA . MET A 1 84 ? 8.494 7.127 1.474 1.00 84.31 84 MET A CA 1
ATOM 656 C C . MET A 1 84 ? 7.038 6.684 1.312 1.00 84.31 84 MET A C 1
ATOM 658 O O . MET A 1 84 ? 6.207 6.976 2.172 1.00 84.31 84 MET A O 1
ATOM 662 N N . SER A 1 85 ? 6.735 5.931 0.248 1.00 80.62 85 SER A N 1
ATOM 663 C CA . SER A 1 85 ? 5.398 5.371 0.041 1.00 80.62 85 SER A CA 1
ATOM 664 C C . SER A 1 85 ? 5.021 4.385 1.149 1.00 80.62 85 SER A C 1
ATOM 666 O O . SER A 1 85 ? 3.880 4.392 1.602 1.00 80.62 85 SER A O 1
ATOM 668 N N . GLN A 1 86 ? 5.959 3.550 1.602 1.00 86.44 86 GLN A N 1
ATOM 669 C CA . GLN A 1 86 ? 5.742 2.612 2.704 1.00 86.44 86 GLN A CA 1
ATOM 670 C C . GLN A 1 86 ? 5.521 3.336 4.033 1.00 86.44 86 GLN A C 1
ATOM 672 O O . GLN A 1 86 ? 4.588 2.993 4.750 1.00 86.44 86 GLN A O 1
ATOM 677 N N . ASN A 1 87 ? 6.321 4.359 4.347 1.00 85.88 87 ASN A N 1
ATOM 678 C CA . ASN A 1 87 ? 6.192 5.129 5.584 1.00 85.88 87 ASN A CA 1
ATOM 679 C C . ASN A 1 87 ? 4.812 5.797 5.692 1.00 85.88 87 ASN A C 1
ATOM 681 O O . ASN A 1 87 ? 4.187 5.759 6.749 1.00 85.88 87 ASN A O 1
ATOM 685 N N . ARG A 1 88 ? 4.297 6.338 4.579 1.00 85.44 88 ARG A N 1
ATOM 686 C CA . ARG A 1 88 ? 2.957 6.936 4.542 1.00 85.44 88 ARG A CA 1
ATOM 687 C C . ARG A 1 88 ? 1.843 5.896 4.688 1.00 85.44 88 ARG A C 1
ATOM 689 O O . ARG A 1 88 ? 0.872 6.154 5.394 1.00 85.44 88 ARG A O 1
ATOM 696 N N . GLN A 1 89 ? 1.967 4.729 4.052 1.00 85.12 89 GLN A N 1
ATOM 697 C CA . GLN A 1 89 ? 0.987 3.649 4.235 1.00 85.12 89 GLN A CA 1
ATOM 698 C C . GLN A 1 89 ? 0.993 3.125 5.675 1.00 85.12 89 GLN A C 1
ATOM 700 O O . GLN A 1 89 ? -0.069 3.001 6.271 1.00 85.12 89 GLN A O 1
ATOM 705 N N . ALA A 1 90 ? 2.170 2.945 6.278 1.00 90.94 90 ALA A N 1
ATOM 706 C CA . ALA A 1 90 ? 2.296 2.532 7.674 1.00 90.94 90 ALA A CA 1
ATOM 707 C C . ALA A 1 90 ? 1.668 3.541 8.652 1.00 90.94 90 ALA A C 1
ATOM 709 O O . ALA A 1 90 ? 1.090 3.147 9.664 1.00 90.94 90 ALA A O 1
ATOM 710 N N . GLU A 1 91 ? 1.752 4.843 8.365 1.00 90.38 91 GLU A N 1
ATOM 711 C CA . GLU A 1 91 ? 1.078 5.866 9.166 1.00 90.38 91 GLU A CA 1
ATOM 712 C C . GLU A 1 91 ? -0.451 5.763 9.072 1.00 90.38 91 GLU A C 1
ATOM 714 O O . GLU A 1 91 ? -1.122 5.800 10.107 1.00 90.38 91 GLU A O 1
ATOM 719 N N . LYS A 1 92 ? -0.995 5.571 7.861 1.00 88.44 92 LYS A N 1
ATOM 720 C CA . LYS A 1 92 ? -2.434 5.344 7.643 1.00 88.44 92 LYS A CA 1
ATOM 721 C C . LYS A 1 92 ? -2.908 4.073 8.357 1.00 88.44 92 LYS A C 1
ATOM 723 O O . LYS A 1 92 ? -3.891 4.127 9.094 1.00 88.44 92 LYS A O 1
ATOM 728 N N . ASP A 1 93 ? -2.168 2.974 8.221 1.00 92.62 93 ASP A N 1
ATOM 729 C CA . ASP A 1 93 ? -2.468 1.695 8.877 1.00 92.62 93 ASP A CA 1
ATOM 730 C C . ASP A 1 93 ? -2.450 1.829 10.406 1.00 92.62 93 ASP A C 1
ATOM 732 O O . ASP A 1 93 ? -3.325 1.308 11.099 1.00 92.62 93 ASP A O 1
ATOM 736 N N . ARG A 1 94 ? -1.489 2.585 10.954 1.00 93.69 94 ARG A N 1
ATOM 737 C CA . ARG A 1 94 ? -1.407 2.857 12.394 1.00 93.69 94 ARG A CA 1
ATOM 738 C C . ARG A 1 94 ? -2.622 3.635 12.899 1.00 93.69 94 ARG A C 1
ATOM 740 O O . ARG A 1 94 ? -3.124 3.323 13.976 1.00 93.69 94 ARG A O 1
ATOM 747 N N . LEU A 1 95 ? -3.074 4.652 12.164 1.00 92.12 95 LEU A N 1
ATOM 748 C CA . LEU A 1 95 ? -4.259 5.436 12.534 1.00 92.12 95 LEU A CA 1
ATOM 749 C C . LEU A 1 95 ? -5.536 4.592 12.465 1.00 92.12 95 LEU A C 1
ATOM 751 O O . LEU A 1 95 ? -6.350 4.652 13.385 1.00 92.12 95 LEU A O 1
ATOM 755 N N . ALA A 1 96 ? -5.685 3.769 11.424 1.00 92.56 96 ALA A N 1
ATOM 756 C CA . ALA A 1 96 ? -6.801 2.835 11.305 1.00 92.56 96 ALA A CA 1
ATOM 757 C C . ALA A 1 96 ? -6.837 1.853 12.488 1.00 92.56 96 ALA A C 1
ATOM 759 O O . ALA A 1 96 ? -7.866 1.723 13.146 1.00 92.56 96 ALA A O 1
ATOM 760 N N . ALA A 1 97 ? -5.691 1.261 12.841 1.00 93.44 97 ALA A N 1
ATOM 761 C CA . ALA A 1 97 ? -5.585 0.346 13.976 1.00 93.44 97 ALA A CA 1
ATOM 762 C C . ALA A 1 97 ? -5.922 1.007 15.327 1.00 93.44 97 ALA A C 1
ATOM 764 O O . ALA A 1 97 ? -6.526 0.371 16.190 1.00 93.44 97 ALA A O 1
ATOM 765 N N . GLN A 1 98 ? -5.549 2.278 15.528 1.00 94.81 98 GLN A N 1
ATOM 766 C CA . GLN A 1 98 ? -5.923 3.028 16.736 1.00 94.81 98 GLN A CA 1
ATOM 767 C C . GLN A 1 98 ? -7.434 3.263 16.816 1.00 94.81 98 GLN A C 1
ATOM 769 O O . GLN A 1 98 ? -8.027 3.076 17.876 1.00 94.81 98 GLN A O 1
ATOM 774 N N . ASN A 1 99 ? -8.066 3.629 15.701 1.00 93.94 99 ASN A N 1
ATOM 775 C CA . ASN A 1 99 ? -9.512 3.829 15.653 1.00 93.94 99 ASN A CA 1
ATOM 776 C C . ASN A 1 99 ? -10.270 2.518 15.923 1.00 93.94 99 ASN A C 1
ATOM 778 O O . ASN A 1 99 ? -11.182 2.487 16.748 1.00 93.94 99 ASN A O 1
ATOM 782 N N . ASP A 1 100 ? -9.837 1.418 15.302 1.00 95.12 100 ASP A N 1
ATOM 783 C CA . ASP A 1 100 ? -10.414 0.090 15.535 1.00 95.12 100 ASP A CA 1
ATOM 784 C C . ASP A 1 100 ? -10.299 -0.328 17.009 1.00 95.12 100 ASP A C 1
ATOM 786 O O . ASP A 1 100 ? -11.251 -0.860 17.587 1.00 95.12 100 ASP A O 1
ATOM 790 N N . TYR A 1 101 ? -9.161 -0.038 17.649 1.00 95.38 101 TYR A N 1
ATOM 791 C CA . TYR A 1 101 ? -8.965 -0.280 19.078 1.00 95.38 101 TYR A CA 1
ATOM 792 C C . TYR A 1 101 ? -9.947 0.525 19.943 1.00 95.38 101 TYR A C 1
ATOM 794 O O . TYR A 1 101 ? -10.597 -0.044 20.824 1.00 95.38 101 TYR A O 1
ATOM 802 N N . ASP A 1 102 ? -10.104 1.822 19.674 1.00 96.19 102 ASP A N 1
ATOM 803 C CA . ASP A 1 102 ? -11.011 2.696 20.425 1.00 96.19 102 ASP A CA 1
ATOM 804 C C . ASP A 1 102 ? -12.479 2.276 20.273 1.00 96.19 102 ASP A C 1
ATOM 806 O O . ASP A 1 102 ? -13.237 2.276 21.249 1.00 96.19 102 ASP A O 1
ATOM 810 N N . VAL A 1 103 ? -12.891 1.889 19.063 1.00 96.06 103 VAL A N 1
ATOM 811 C CA . VAL A 1 103 ? -14.234 1.355 18.799 1.00 96.06 103 VAL A CA 1
ATOM 812 C C . VAL A 1 103 ? -14.453 0.056 19.570 1.00 96.06 103 VAL A C 1
ATOM 814 O O . VAL A 1 103 ? -15.486 -0.094 20.226 1.00 96.06 103 VAL A O 1
ATOM 817 N N . ASN A 1 104 ? -13.482 -0.858 19.551 1.00 96.12 104 ASN A N 1
ATOM 818 C CA . ASN A 1 104 ? -13.586 -2.129 20.260 1.00 96.12 104 ASN A CA 1
ATOM 819 C C . ASN A 1 104 ? -13.664 -1.937 21.784 1.00 96.12 104 ASN A C 1
ATOM 821 O O . ASN A 1 104 ? -14.480 -2.577 22.445 1.00 96.12 104 ASN A O 1
ATOM 825 N N . LEU A 1 105 ? -12.883 -1.007 22.342 1.00 97.19 105 LEU A N 1
ATOM 826 C CA . LEU A 1 105 ? -12.936 -0.675 23.766 1.00 97.19 105 LEU A CA 1
ATOM 827 C C . LEU A 1 105 ? -14.306 -0.111 24.170 1.00 97.19 105 LEU A C 1
ATOM 829 O O . LEU A 1 105 ? -14.862 -0.493 25.201 1.00 97.19 105 LEU A O 1
ATOM 833 N N . ARG A 1 106 ? -14.877 0.784 23.354 1.00 97.00 106 ARG A N 1
ATOM 834 C CA . ARG A 1 106 ? -16.225 1.326 23.589 1.00 97.00 106 ARG A CA 1
ATOM 835 C C . ARG A 1 106 ? -17.282 0.229 23.528 1.00 97.00 106 ARG A C 1
ATOM 837 O O . ARG A 1 106 ? -18.122 0.161 24.422 1.00 97.00 106 ARG A O 1
ATOM 844 N N . ALA A 1 107 ? -17.198 -0.654 22.535 1.00 96.31 107 ALA A N 1
ATOM 845 C CA . ALA A 1 107 ? -18.091 -1.802 22.420 1.00 96.31 107 ALA A CA 1
ATOM 846 C C . ALA A 1 107 ? -17.994 -2.722 23.649 1.00 96.31 107 ALA A C 1
ATOM 848 O O . ALA A 1 107 ? -19.020 -3.151 24.172 1.00 96.31 107 ALA A O 1
ATOM 849 N N . GLU A 1 108 ? -16.788 -2.976 24.169 1.00 97.69 108 GLU A N 1
ATOM 850 C CA . GLU A 1 108 ? -16.599 -3.769 25.389 1.00 97.69 108 GLU A CA 1
ATOM 851 C C . GLU A 1 108 ? -17.286 -3.125 26.606 1.00 97.69 108 GLU A C 1
ATOM 853 O O . GLU A 1 108 ? -17.972 -3.810 27.368 1.00 97.69 108 GLU A O 1
ATOM 858 N N . ILE A 1 109 ? -17.141 -1.808 26.784 1.00 97.56 109 ILE A N 1
ATOM 859 C CA . ILE A 1 109 ? -17.793 -1.065 27.875 1.00 97.56 109 ILE A CA 1
ATOM 860 C C . ILE A 1 109 ? -19.319 -1.119 27.736 1.00 97.56 109 ILE A C 1
ATOM 862 O O . ILE A 1 109 ? -20.018 -1.379 28.717 1.00 97.56 109 ILE A O 1
ATOM 866 N N . GLU A 1 110 ? -19.847 -0.908 26.530 1.00 97.31 110 GLU A N 1
ATOM 867 C CA . GLU A 1 110 ? -21.287 -0.973 26.265 1.00 97.31 110 GLU A CA 1
ATOM 868 C C . GLU A 1 110 ? -21.858 -2.374 26.517 1.00 97.31 110 GLU A C 1
ATOM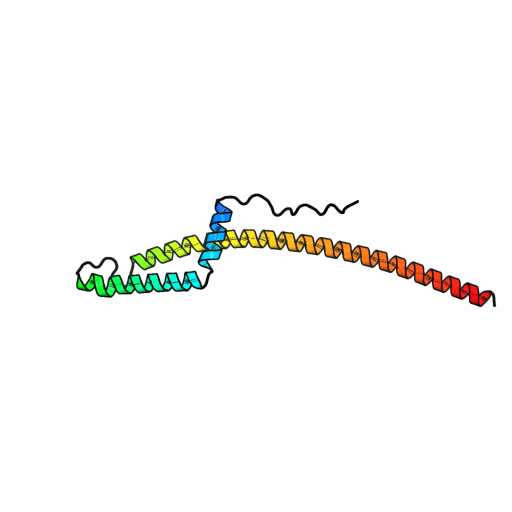 870 O O . GLU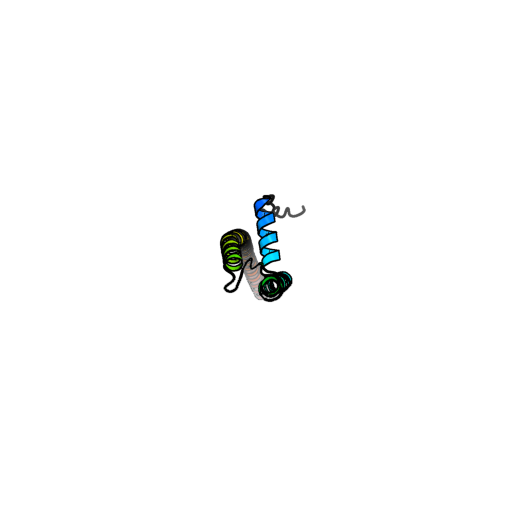 A 1 110 ? -22.928 -2.500 27.117 1.00 97.31 110 GLU A O 1
ATOM 875 N N . ILE A 1 111 ? -21.131 -3.431 26.138 1.00 97.38 111 ILE A N 1
ATOM 876 C CA . ILE A 1 111 ? -21.516 -4.820 26.422 1.00 97.38 111 ILE A CA 1
ATOM 877 C C . ILE A 1 111 ? -21.550 -5.076 27.930 1.00 97.38 111 ILE A C 1
ATOM 879 O O . ILE A 1 111 ? -22.515 -5.666 28.414 1.00 97.38 111 ILE A O 1
ATOM 883 N N . LYS A 1 112 ? -20.552 -4.609 28.692 1.00 97.25 112 LYS A N 1
ATOM 884 C CA . LYS A 1 112 ? -20.556 -4.731 30.162 1.00 97.25 112 LYS A CA 1
ATOM 885 C C . LYS A 1 112 ? -21.751 -4.007 30.780 1.00 97.25 112 LYS A C 1
ATOM 887 O O . LYS A 1 112 ? -22.461 -4.592 31.591 1.00 97.25 112 LYS A O 1
ATOM 892 N N . ALA A 1 113 ? -22.040 -2.786 30.332 1.00 97.25 113 ALA A N 1
ATOM 893 C CA . ALA A 1 113 ? -23.200 -2.031 30.800 1.00 97.25 113 ALA A CA 1
ATOM 894 C C . ALA A 1 113 ? -24.536 -2.716 30.446 1.00 97.25 113 ALA A C 1
ATOM 896 O O . ALA A 1 113 ? -25.494 -2.660 31.219 1.00 97.25 113 ALA A O 1
ATOM 897 N N . LEU A 1 114 ? -24.628 -3.371 29.283 1.00 97.25 114 LEU A N 1
ATOM 898 C CA . LEU A 1 114 ? -25.781 -4.201 28.925 1.00 97.25 114 LEU A CA 1
ATOM 899 C C . LEU A 1 114 ? -25.883 -5.446 29.812 1.00 97.25 114 LEU A C 1
ATOM 901 O O . LEU A 1 114 ? -26.988 -5.783 30.231 1.00 97.25 114 LEU A O 1
ATOM 905 N N . HIS A 1 115 ? -24.760 -6.094 30.128 1.00 97.38 115 HIS A N 1
ATOM 906 C CA . HIS A 1 115 ? -24.718 -7.259 31.012 1.00 97.38 115 HIS A CA 1
ATOM 907 C C . HIS A 1 115 ? -25.238 -6.917 32.412 1.00 97.38 115 HIS A C 1
ATOM 909 O O . HIS A 1 115 ? -26.154 -7.572 32.896 1.00 97.38 115 HIS A O 1
ATOM 915 N N . GLU A 1 116 ? -24.772 -5.809 32.997 1.00 97.31 116 GLU A N 1
ATOM 916 C CA . GLU A 1 116 ? -25.256 -5.321 34.297 1.00 97.31 116 GLU A CA 1
ATOM 917 C C . GLU A 1 116 ? -26.771 -5.060 34.295 1.00 97.31 116 GLU A C 1
ATOM 919 O O . GLU A 1 116 ? -27.475 -5.380 35.256 1.00 97.31 116 GLU A O 1
ATOM 924 N N . LYS A 1 117 ? -27.311 -4.510 33.197 1.00 96.69 117 LYS A N 1
ATOM 925 C CA . LYS A 1 117 ? -28.761 -4.307 33.048 1.00 96.69 117 LYS A CA 1
ATOM 926 C C . LYS A 1 117 ? -29.523 -5.627 32.939 1.00 96.69 117 LYS A C 1
ATOM 928 O O . LYS A 1 117 ? -30.617 -5.729 33.493 1.00 96.69 117 LYS A O 1
ATOM 933 N N . ILE A 1 118 ? -28.978 -6.618 32.234 1.00 97.62 118 ILE A N 1
ATOM 934 C CA . ILE A 1 118 ? -29.577 -7.955 32.119 1.00 97.62 118 ILE A CA 1
ATOM 935 C C . ILE A 1 118 ? -29.599 -8.641 33.487 1.00 97.62 118 ILE A C 1
ATOM 937 O O . ILE A 1 118 ? -30.647 -9.154 33.878 1.00 97.62 118 ILE A O 1
ATOM 941 N N . ASP A 1 119 ? -28.504 -8.578 34.243 1.00 97.56 119 ASP A N 1
ATOM 942 C CA . ASP A 1 119 ? -28.419 -9.148 35.591 1.00 97.56 119 ASP A CA 1
ATOM 943 C C . ASP A 1 119 ? -29.423 -8.492 36.544 1.00 97.56 119 ASP A C 1
ATOM 945 O O . ASP A 1 119 ? -30.136 -9.179 37.282 1.00 97.56 119 ASP A O 1
ATOM 949 N N . ALA A 1 120 ? -29.556 -7.163 36.484 1.00 97.00 120 ALA A N 1
ATOM 950 C CA . ALA A 1 120 ? -30.547 -6.432 37.269 1.00 97.00 120 ALA A CA 1
ATOM 951 C C . ALA A 1 120 ? -31.990 -6.850 36.924 1.00 97.00 120 ALA A C 1
ATOM 953 O O . ALA A 1 120 ? -32.815 -7.040 37.822 1.00 97.00 120 ALA A O 1
ATOM 954 N N . LEU A 1 121 ? -32.302 -7.032 35.634 1.00 97.19 121 LEU A N 1
ATOM 955 C CA . LEU A 1 121 ? -33.612 -7.519 35.189 1.00 97.19 121 LEU A CA 1
ATOM 956 C C . LEU A 1 121 ? -33.866 -8.965 35.632 1.00 97.19 121 LEU A C 1
ATOM 958 O O . LEU A 1 121 ? -34.963 -9.270 36.101 1.00 97.19 121 LEU A O 1
ATOM 962 N N . ALA A 1 122 ? -32.865 -9.840 35.529 1.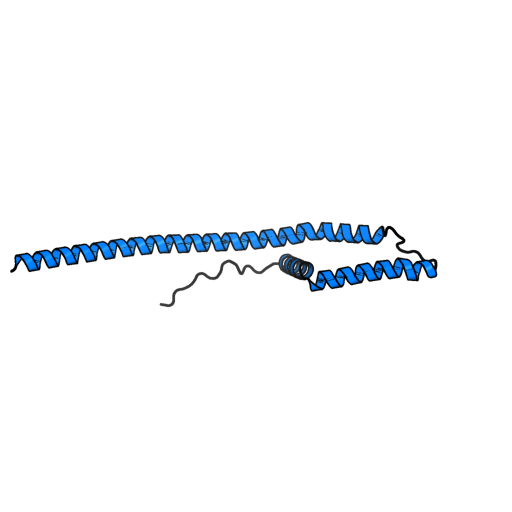00 96.94 122 ALA A N 1
ATOM 963 C CA . ALA A 1 122 ? -32.958 -11.229 35.968 1.00 96.94 122 ALA A CA 1
ATOM 964 C C . ALA A 1 122 ? -33.217 -11.325 37.481 1.00 96.94 122 ALA A C 1
ATOM 966 O O . ALA A 1 122 ? -34.108 -12.059 37.916 1.00 96.94 122 ALA A O 1
ATOM 967 N N . ALA A 1 123 ? -32.512 -10.522 38.284 1.00 96.81 123 ALA A N 1
ATOM 968 C CA . ALA A 1 123 ? -32.730 -10.437 39.726 1.00 96.81 123 ALA A CA 1
ATOM 969 C C . ALA A 1 123 ? -34.144 -9.934 40.072 1.00 96.81 123 ALA A C 1
ATOM 971 O O . ALA A 1 123 ? -34.804 -10.491 40.953 1.00 96.81 123 ALA A O 1
ATOM 972 N N . ALA A 1 124 ? -34.642 -8.921 39.354 1.00 96.38 124 ALA A N 1
ATOM 973 C CA . ALA A 1 124 ? -35.998 -8.409 39.540 1.00 96.38 124 ALA A CA 1
ATOM 974 C C . ALA A 1 124 ? -37.073 -9.461 39.204 1.00 96.38 124 ALA A C 1
ATOM 976 O O . ALA A 1 124 ? -38.041 -9.612 39.954 1.00 96.38 124 ALA A O 1
ATOM 977 N N . GLN A 1 125 ? -36.893 -10.226 38.120 1.00 96.88 125 GLN A N 1
ATOM 978 C CA . GLN A 1 125 ? -37.795 -11.326 37.762 1.00 96.88 125 GLN A CA 1
ATOM 979 C C . GLN A 1 125 ? -37.803 -12.429 38.826 1.00 96.88 125 GLN A C 1
ATOM 981 O O . GLN A 1 125 ? -38.877 -12.869 39.237 1.00 96.88 125 GLN A O 1
ATOM 986 N N . ALA A 1 126 ? -36.631 -12.837 39.321 1.00 96.00 126 ALA A N 1
ATOM 987 C CA . ALA A 1 126 ? -36.525 -13.844 40.376 1.00 96.00 126 ALA A CA 1
ATOM 988 C C . ALA A 1 126 ? -37.245 -13.406 41.664 1.00 96.00 126 ALA A C 1
ATOM 990 O O . ALA A 1 126 ? -37.976 -14.192 42.273 1.00 96.00 126 ALA A O 1
ATOM 991 N N . ALA A 1 127 ? -37.100 -12.135 42.052 1.00 95.50 127 ALA A N 1
ATOM 992 C CA . ALA A 1 127 ? -37.793 -11.577 43.209 1.00 95.50 127 ALA A CA 1
ATOM 993 C C . ALA A 1 127 ? -39.322 -11.577 43.034 1.00 95.50 127 ALA A C 1
ATOM 995 O O . ALA A 1 127 ? -40.043 -11.915 43.975 1.00 95.50 127 ALA A O 1
ATOM 996 N N . LEU A 1 128 ? -39.820 -11.239 41.839 1.00 95.56 128 LEU A N 1
ATOM 997 C CA . LEU A 1 128 ? -41.252 -11.254 41.530 1.00 95.56 128 LEU A CA 1
ATOM 998 C C . LEU A 1 128 ? -41.838 -12.672 41.604 1.00 95.56 128 LEU A C 1
ATOM 1000 O O . LEU A 1 128 ? -42.895 -12.868 42.203 1.00 95.56 128 LEU A O 1
ATOM 1004 N N . ILE A 1 129 ? -41.141 -13.666 41.046 1.00 96.44 129 ILE A N 1
ATOM 1005 C CA . ILE A 1 129 ? -41.563 -15.075 41.104 1.00 96.44 129 ILE A CA 1
ATOM 1006 C C . ILE A 1 129 ? -41.660 -15.538 42.565 1.00 96.44 129 ILE A C 1
ATOM 1008 O O . ILE A 1 129 ? -42.691 -16.069 42.973 1.00 96.44 129 ILE A O 1
ATOM 1012 N N . ALA A 1 130 ? -40.650 -15.239 43.387 1.00 94.81 130 ALA A N 1
ATOM 1013 C CA . ALA A 1 130 ? -40.651 -15.583 44.810 1.00 94.81 130 ALA A CA 1
ATOM 1014 C C . ALA A 1 130 ? -41.762 -14.886 45.626 1.00 94.81 130 ALA A C 1
ATOM 1016 O O . ALA A 1 130 ? -42.144 -15.376 46.693 1.00 94.81 130 ALA A O 1
ATOM 1017 N N . GLN A 1 131 ? -42.267 -13.732 45.172 1.00 94.75 131 GLN A N 1
ATOM 1018 C CA . GLN A 1 131 ? -43.434 -13.076 45.774 1.00 94.75 131 GLN A CA 1
ATOM 1019 C C . GLN A 1 131 ? -44.744 -13.768 45.385 1.00 94.75 131 GLN A C 1
ATOM 1021 O O . GLN A 1 131 ? -45.605 -13.941 46.245 1.00 94.75 131 GLN A O 1
ATOM 1026 N N . LEU A 1 132 ? -44.887 -14.188 44.123 1.00 93.38 132 LEU A N 1
ATOM 1027 C CA . LEU A 1 132 ? -46.064 -14.923 43.647 1.00 93.38 132 LEU A CA 1
ATOM 1028 C C . LEU A 1 132 ? -46.191 -16.305 44.298 1.00 93.38 132 LEU A C 1
ATOM 1030 O O . LEU A 1 132 ? -47.297 -16.739 44.599 1.00 93.38 132 LEU A O 1
ATOM 1034 N N . GLU A 1 133 ? -45.075 -16.992 44.547 1.00 92.19 133 GLU A N 1
ATOM 1035 C CA . GLU A 1 133 ? -45.092 -18.272 45.267 1.00 92.19 133 GLU A CA 1
ATOM 1036 C C . GLU A 1 133 ? -45.496 -18.113 46.737 1.00 92.19 133 GLU A C 1
ATOM 1038 O O . GLU A 1 133 ? -46.144 -18.994 47.288 1.00 92.19 133 GLU A O 1
ATOM 1043 N N . ARG A 1 134 ? -45.154 -16.983 47.372 1.00 88.50 134 ARG A N 1
ATOM 1044 C CA . ARG A 1 134 ? -45.524 -16.693 48.767 1.00 88.50 134 ARG A CA 1
ATOM 1045 C C . ARG A 1 134 ? -46.975 -16.258 48.960 1.00 88.50 134 ARG A C 1
ATOM 1047 O O . ARG A 1 134 ? -47.456 -16.302 50.088 1.00 88.50 134 ARG A O 1
ATOM 1054 N N . SER A 1 135 ? -47.640 -15.780 47.912 1.00 82.06 135 SER A N 1
ATOM 1055 C CA . SER A 1 135 ? -49.039 -15.337 47.964 1.00 82.06 135 SER A CA 1
ATOM 1056 C C . SER A 1 135 ? -50.047 -16.443 47.635 1.00 82.06 135 SER A C 1
ATOM 1058 O O . SER A 1 135 ? -51.249 -16.174 47.599 1.00 82.06 135 SER A O 1
ATOM 1060 N N . ARG A 1 136 ? -49.566 -17.668 47.404 1.00 66.31 136 ARG A N 1
ATOM 1061 C CA . ARG A 1 136 ? -50.349 -18.863 47.089 1.00 66.31 136 ARG A CA 1
ATOM 1062 C C . ARG A 1 136 ? -50.430 -19.799 48.289 1.00 66.31 136 ARG A C 1
ATOM 1064 O O . ARG A 1 136 ? -51.499 -20.429 48.432 1.00 66.31 136 ARG A O 1
#